Protein AF-A0A4R3I1A5-F1 (afdb_monomer)

Mean predic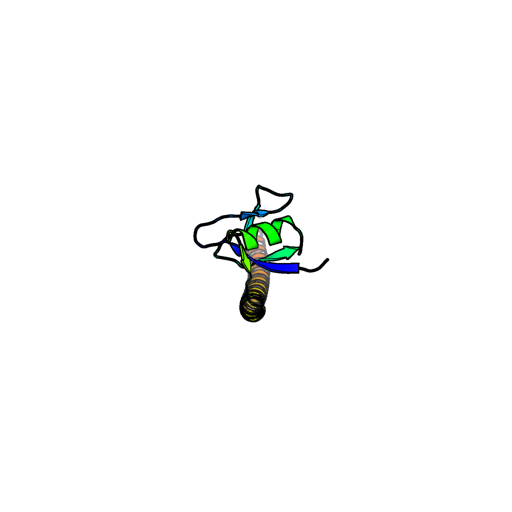ted aligned error: 10.61 Å

Structure (mmCIF, N/CA/C/O backbone):
data_AF-A0A4R3I1A5-F1
#
_entry.id   AF-A0A4R3I1A5-F1
#
loop_
_atom_site.group_PDB
_atom_site.id
_atom_site.type_symbol
_atom_site.label_atom_id
_atom_site.label_alt_id
_atom_site.label_comp_id
_atom_site.label_asym_id
_atom_site.label_entity_id
_atom_site.label_seq_id
_atom_site.pdbx_PDB_ins_code
_atom_site.Cartn_x
_atom_site.Cartn_y
_atom_site.Cartn_z
_atom_site.occupancy
_atom_site.B_iso_or_equiv
_atom_site.auth_seq_id
_atom_site.auth_comp_id
_atom_site.auth_asym_id
_atom_site.auth_atom_id
_atom_site.pdbx_PDB_model_num
ATOM 1 N N . MET A 1 1 ? -1.327 -17.516 -0.648 1.00 78.06 1 MET A N 1
ATOM 2 C CA . MET A 1 1 ? -0.948 -16.583 0.436 1.00 78.06 1 MET A CA 1
ATOM 3 C C . MET A 1 1 ? -2.086 -15.593 0.584 1.00 78.06 1 MET A C 1
ATOM 5 O O . MET A 1 1 ? -2.768 -15.361 -0.406 1.00 78.06 1 MET A O 1
ATOM 9 N N . LYS A 1 2 ? -2.371 -15.114 1.795 1.00 93.56 2 LYS A N 1
ATOM 10 C CA . LYS A 1 2 ? -3.392 -14.076 1.990 1.00 93.56 2 LYS A CA 1
ATOM 11 C C . LYS A 1 2 ? -2.731 -12.719 1.792 1.00 93.56 2 LYS A C 1
ATOM 13 O O . LYS A 1 2 ? -1.531 -12.599 2.017 1.00 93.56 2 LYS A O 1
ATOM 18 N N . ASN A 1 3 ? -3.498 -11.740 1.344 1.00 95.38 3 ASN A N 1
ATOM 19 C CA . ASN A 1 3 ? -3.040 -10.373 1.178 1.00 95.38 3 ASN A CA 1
ATOM 20 C C . ASN A 1 3 ? -4.037 -9.445 1.860 1.00 95.38 3 ASN A C 1
ATOM 22 O O . ASN A 1 3 ? -5.218 -9.780 1.958 1.00 95.38 3 ASN A O 1
ATOM 26 N N . PHE A 1 4 ? -3.562 -8.294 2.313 1.00 96.31 4 PHE A N 1
ATOM 27 C CA . PHE A 1 4 ? -4.391 -7.304 2.979 1.00 96.31 4 PHE A CA 1
ATOM 28 C C . PHE A 1 4 ? -3.969 -5.890 2.557 1.00 96.31 4 PHE A C 1
ATOM 30 O O . PHE A 1 4 ? -2.797 -5.675 2.227 1.00 96.31 4 PHE A O 1
ATOM 37 N N . PRO A 1 5 ? -4.917 -4.945 2.471 1.00 96.69 5 PRO A N 1
ATOM 38 C CA . PRO A 1 5 ? -4.625 -3.578 2.072 1.00 96.69 5 PRO A CA 1
ATOM 39 C C . PRO A 1 5 ? -4.063 -2.774 3.250 1.00 96.69 5 PRO A C 1
ATOM 41 O O . PRO A 1 5 ? -4.614 -2.780 4.352 1.00 96.69 5 PRO A O 1
ATOM 44 N N . VAL A 1 6 ? -2.973 -2.055 3.005 1.00 96.44 6 VAL A N 1
ATOM 45 C CA . VAL A 1 6 ? -2.302 -1.196 3.988 1.00 96.44 6 VAL A CA 1
ATOM 46 C C . VAL A 1 6 ? -1.892 0.125 3.361 1.00 96.44 6 VAL A C 1
ATOM 48 O O . VAL A 1 6 ? -1.661 0.205 2.157 1.00 96.44 6 VAL A O 1
ATOM 51 N N . LYS A 1 7 ? -1.732 1.149 4.191 1.00 96.94 7 LYS A N 1
ATOM 52 C CA . LYS A 1 7 ? -1.046 2.400 3.848 1.00 96.94 7 LYS A CA 1
ATOM 53 C C . LYS A 1 7 ? -0.009 2.720 4.916 1.00 96.94 7 LYS A C 1
ATOM 55 O O . LYS A 1 7 ? -0.113 2.209 6.030 1.00 96.94 7 LYS A O 1
ATOM 60 N N . ALA A 1 8 ? 0.984 3.541 4.597 1.00 97.69 8 ALA A N 1
ATOM 61 C CA . ALA A 1 8 ? 1.904 4.015 5.626 1.00 97.69 8 ALA A CA 1
ATOM 62 C C . ALA A 1 8 ? 1.214 5.006 6.569 1.00 97.69 8 ALA A C 1
ATOM 64 O O . ALA A 1 8 ? 0.212 5.639 6.216 1.00 97.69 8 ALA A O 1
ATOM 65 N N . ALA A 1 9 ? 1.761 5.132 7.775 1.00 96.88 9 ALA A N 1
ATOM 66 C CA . ALA A 1 9 ? 1.434 6.237 8.659 1.00 96.88 9 ALA A CA 1
ATOM 67 C C . ALA A 1 9 ? 1.715 7.594 7.975 1.00 96.88 9 ALA A C 1
ATOM 69 O O . ALA A 1 9 ? 2.582 7.661 7.098 1.00 96.88 9 ALA A O 1
ATOM 70 N N . PRO A 1 10 ? 1.005 8.672 8.364 1.00 95.44 10 PRO A N 1
ATOM 71 C CA . PRO A 1 10 ? 1.206 10.003 7.793 1.00 95.44 10 PRO A CA 1
ATOM 72 C C . PRO A 1 10 ? 2.675 10.425 7.820 1.00 95.44 10 PRO A C 1
ATOM 74 O O . PRO A 1 10 ? 3.359 10.209 8.821 1.00 95.44 10 PRO A O 1
ATOM 77 N N . ASP A 1 11 ? 3.150 11.004 6.715 1.00 93.94 11 ASP A N 1
ATOM 78 C CA . ASP A 1 11 ? 4.540 11.451 6.531 1.00 93.94 11 ASP A CA 1
ATOM 79 C C . ASP A 1 11 ? 5.616 10.343 6.644 1.00 93.94 11 ASP A C 1
ATOM 81 O O . ASP A 1 11 ? 6.818 10.628 6.604 1.00 93.94 11 ASP A O 1
ATOM 85 N N . LEU A 1 12 ? 5.218 9.067 6.725 1.00 94.94 12 LEU A N 1
ATOM 86 C CA . LEU A 1 12 ? 6.122 7.922 6.801 1.00 94.94 12 LEU A CA 1
ATOM 87 C C . LEU A 1 12 ? 6.234 7.195 5.456 1.00 94.94 12 LEU A C 1
ATOM 89 O O . LEU A 1 12 ? 5.325 7.178 4.623 1.00 94.94 12 LEU A O 1
ATOM 93 N N . LYS A 1 13 ? 7.386 6.554 5.242 1.00 95.31 13 LYS A N 1
ATOM 94 C CA . LYS A 1 13 ? 7.631 5.675 4.096 1.00 95.31 13 LYS A CA 1
ATOM 95 C C . LYS A 1 13 ? 8.174 4.344 4.583 1.00 95.31 13 LYS A C 1
ATOM 97 O O . LYS A 1 13 ? 9.262 4.293 5.153 1.00 95.31 13 LYS A O 1
ATOM 102 N N . VAL A 1 14 ? 7.444 3.270 4.306 1.00 94.81 14 VAL A N 1
ATOM 103 C CA . VAL A 1 14 ? 7.810 1.910 4.725 1.00 94.81 14 VAL A CA 1
ATOM 104 C C . VAL A 1 14 ? 8.363 1.146 3.518 1.00 94.81 14 VAL A C 1
ATOM 106 O O . VAL A 1 14 ? 7.683 1.073 2.494 1.00 94.81 14 VAL A O 1
ATOM 109 N N . PRO A 1 15 ? 9.590 0.600 3.560 1.00 96.25 15 PRO A N 1
ATOM 110 C CA . PRO A 1 15 ? 10.144 -0.150 2.436 1.00 96.25 15 PRO A CA 1
ATOM 111 C C . PRO A 1 15 ? 9.390 -1.466 2.184 1.00 96.25 15 PRO A C 1
ATOM 113 O O . PRO A 1 15 ? 8.782 -2.043 3.081 1.00 96.25 15 PRO A O 1
ATOM 116 N N . TYR A 1 16 ? 9.441 -1.971 0.950 1.00 96.19 16 TYR A N 1
ATOM 117 C CA . TYR A 1 16 ? 8.905 -3.298 0.639 1.00 96.19 16 TYR A CA 1
ATOM 118 C C . TYR A 1 16 ? 9.840 -4.408 1.114 1.00 96.19 16 TYR A C 1
ATOM 120 O O . TYR A 1 16 ? 11.065 -4.318 0.974 1.00 96.19 16 TYR A O 1
ATOM 128 N N . GLU A 1 17 ? 9.250 -5.509 1.579 1.00 93.50 17 GLU A N 1
ATOM 129 C CA . GLU A 1 17 ? 9.995 -6.722 1.885 1.00 93.50 17 GLU A CA 1
ATOM 130 C C . GLU A 1 17 ? 10.703 -7.233 0.621 1.00 93.50 17 GLU A C 1
ATOM 132 O O . GLU A 1 17 ? 10.103 -7.379 -0.444 1.00 93.50 17 GLU A O 1
ATOM 137 N N . GLY A 1 18 ? 12.018 -7.440 0.715 1.00 92.50 18 GLY A N 1
ATOM 138 C CA . GLY A 1 18 ? 12.850 -7.888 -0.406 1.00 92.50 18 GLY A CA 1
ATOM 139 C C . GLY A 1 18 ? 13.161 -6.825 -1.469 1.00 92.50 18 GLY A C 1
ATOM 140 O O . GLY A 1 18 ? 14.003 -7.077 -2.330 1.00 92.50 18 GLY A O 1
ATOM 141 N N . ASN A 1 19 ? 12.558 -5.630 -1.415 1.00 92.94 19 ASN A N 1
ATOM 142 C CA . ASN A 1 19 ? 12.886 -4.529 -2.325 1.00 92.94 19 ASN A CA 1
ATOM 143 C C . ASN A 1 19 ? 12.898 -3.165 -1.608 1.00 92.94 19 ASN A C 1
ATOM 145 O O . ASN A 1 19 ? 11.944 -2.392 -1.717 1.00 92.94 19 ASN A O 1
ATOM 149 N N . PRO A 1 20 ? 14.009 -2.811 -0.940 1.00 92.25 20 PRO A N 1
ATOM 150 C CA . PRO A 1 20 ? 14.095 -1.602 -0.121 1.00 92.25 20 PRO A CA 1
ATOM 151 C C . PRO A 1 20 ? 14.106 -0.294 -0.924 1.00 92.25 20 PRO A C 1
ATOM 153 O O . PRO A 1 20 ? 14.054 0.776 -0.333 1.00 92.25 20 PRO A O 1
ATOM 156 N N . ARG A 1 21 ? 14.195 -0.354 -2.260 1.00 94.94 21 ARG A N 1
ATOM 157 C CA . ARG A 1 21 ? 14.106 0.829 -3.135 1.00 94.94 21 ARG A CA 1
ATOM 158 C C . ARG A 1 21 ? 12.664 1.209 -3.466 1.00 94.94 21 ARG A C 1
ATOM 160 O O . ARG A 1 21 ? 12.434 2.281 -4.019 1.00 94.94 21 ARG A O 1
ATOM 167 N N . LYS A 1 22 ? 11.710 0.324 -3.171 1.00 95.50 22 LYS A N 1
ATOM 168 C CA . LYS A 1 22 ? 10.279 0.572 -3.317 1.00 95.50 22 LYS A CA 1
ATOM 169 C C . LYS A 1 22 ? 9.696 0.836 -1.934 1.00 95.50 22 LYS A C 1
ATOM 171 O O . LYS A 1 22 ? 10.035 0.131 -0.987 1.00 95.50 22 LYS A O 1
ATOM 176 N N . TYR A 1 23 ? 8.798 1.811 -1.841 1.00 96.00 23 TYR A N 1
ATOM 177 C CA . TYR A 1 23 ? 8.193 2.233 -0.581 1.00 96.00 23 TYR A CA 1
ATOM 178 C C . TYR A 1 23 ? 6.670 2.233 -0.670 1.00 96.00 23 TYR A C 1
ATOM 180 O O . TYR A 1 23 ? 6.106 2.521 -1.725 1.00 96.00 23 TYR A O 1
ATOM 188 N N . ILE A 1 24 ? 6.032 1.900 0.445 1.00 96.19 24 ILE A N 1
ATOM 189 C CA . ILE A 1 24 ? 4.623 2.140 0.741 1.00 96.19 24 ILE A CA 1
ATOM 190 C C . ILE A 1 24 ? 4.550 3.517 1.402 1.00 96.19 24 ILE A C 1
ATOM 192 O O . ILE A 1 24 ? 5.349 3.816 2.293 1.00 96.19 24 ILE A O 1
ATOM 196 N N . THR A 1 25 ? 3.628 4.353 0.940 1.00 96.81 25 THR A N 1
ATOM 197 C CA . THR A 1 25 ? 3.407 5.715 1.436 1.00 96.81 25 THR A CA 1
ATOM 198 C C . THR A 1 25 ? 2.000 5.846 2.020 1.00 96.81 25 THR A C 1
ATOM 200 O O . THR A 1 25 ? 1.207 4.904 1.995 1.00 96.81 25 THR A O 1
ATOM 203 N N . ASP A 1 26 ? 1.698 7.003 2.592 1.00 95.00 26 ASP A N 1
ATOM 204 C CA . ASP A 1 26 ? 0.401 7.356 3.174 1.00 95.00 26 ASP A CA 1
ATOM 205 C C . ASP A 1 26 ? -0.655 7.751 2.126 1.00 95.00 26 ASP A C 1
ATOM 207 O O . ASP A 1 26 ? -1.855 7.666 2.392 1.00 95.00 26 ASP A O 1
ATOM 211 N N . GLY A 1 27 ? -0.216 8.155 0.929 1.00 91.38 27 GLY A N 1
ATOM 212 C CA . GLY A 1 27 ? -1.093 8.612 -0.153 1.00 91.38 27 GLY A CA 1
ATOM 213 C C . GLY A 1 27 ? -1.769 7.509 -0.973 1.00 91.38 27 GLY A C 1
ATOM 214 O O . GLY A 1 27 ? -2.857 7.734 -1.499 1.00 91.38 27 GLY A O 1
ATOM 215 N N . GLU A 1 28 ? -1.158 6.327 -1.092 1.00 91.81 28 GLU A N 1
ATOM 216 C CA . GLU A 1 28 ? -1.695 5.218 -1.890 1.00 91.81 28 GLU A CA 1
ATOM 217 C C . GLU A 1 28 ? -1.792 3.940 -1.046 1.00 91.81 28 GLU A C 1
ATOM 219 O O . GLU A 1 28 ? -0.760 3.418 -0.611 1.00 91.81 28 GLU A O 1
ATOM 224 N N . PRO A 1 29 ? -3.007 3.406 -0.817 1.00 94.50 29 PRO A N 1
ATOM 225 C CA . PRO A 1 29 ? -3.157 2.105 -0.192 1.00 94.50 29 PRO A CA 1
ATOM 226 C C . PRO A 1 29 ? -2.675 1.016 -1.154 1.00 94.50 29 PRO A C 1
ATOM 228 O O . PRO A 1 29 ? -2.951 1.056 -2.352 1.00 94.50 29 PRO A O 1
ATOM 231 N N . VAL A 1 30 ? -1.977 0.010 -0.629 1.00 95.00 30 VAL A N 1
ATOM 232 C CA . VAL A 1 30 ? -1.442 -1.098 -1.424 1.00 95.00 30 VAL A CA 1
ATOM 233 C C . VAL A 1 30 ? -1.775 -2.44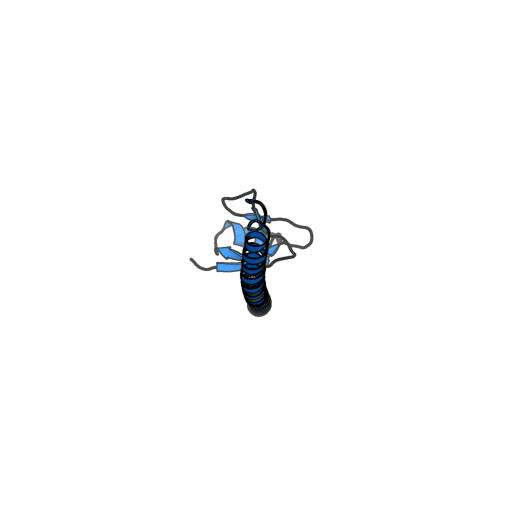2 -0.797 1.00 95.00 30 VAL A C 1
ATOM 235 O O . VAL A 1 30 ? -1.784 -2.608 0.420 1.00 95.00 30 VAL A O 1
ATOM 238 N N . LEU A 1 31 ? -2.017 -3.430 -1.656 1.00 95.62 31 LEU A N 1
ATOM 239 C CA . LEU A 1 31 ? -2.222 -4.812 -1.261 1.00 95.62 31 LEU A CA 1
ATOM 240 C C . LEU A 1 31 ? -0.872 -5.502 -0.999 1.00 95.62 31 LEU A C 1
ATOM 242 O O . LEU A 1 31 ? -0.090 -5.723 -1.927 1.00 95.62 31 LEU A O 1
ATOM 246 N N . VAL A 1 32 ? -0.606 -5.880 0.252 1.00 94.94 32 VAL A N 1
ATOM 247 C CA . VAL A 1 32 ? 0.639 -6.561 0.654 1.00 94.94 32 VAL A CA 1
ATOM 248 C C . VAL A 1 32 ? 0.378 -7.999 1.098 1.00 94.94 32 VAL A C 1
ATOM 250 O O . VAL A 1 32 ? -0.749 -8.327 1.474 1.00 94.94 32 VAL A O 1
ATOM 253 N N . PRO A 1 33 ? 1.370 -8.903 1.023 1.00 95.81 33 PRO A N 1
ATOM 254 C CA . PRO A 1 33 ? 1.240 -10.251 1.567 1.00 95.81 33 PRO A CA 1
ATOM 255 C C . PRO A 1 33 ? 1.067 -10.235 3.090 1.00 95.81 33 PRO A C 1
ATOM 257 O O . PRO A 1 33 ? 1.731 -9.481 3.795 1.00 95.81 33 PRO A O 1
ATOM 260 N N . ASP A 1 34 ? 0.21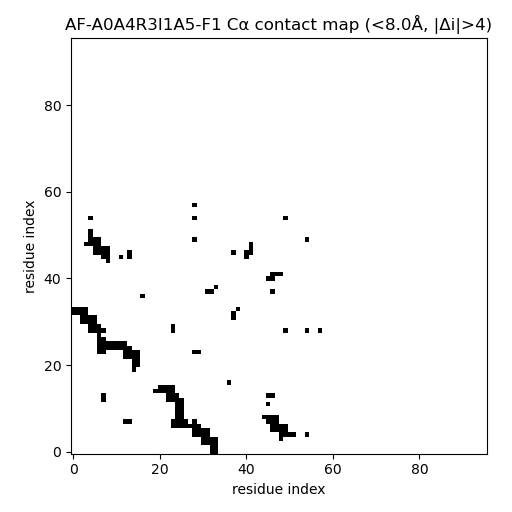6 -11.121 3.600 1.00 96.00 34 ASP A N 1
ATOM 261 C CA . ASP A 1 34 ? 0.041 -11.387 5.029 1.00 96.00 34 ASP A CA 1
ATOM 262 C C . ASP A 1 34 ? 1.209 -12.235 5.554 1.00 96.00 34 ASP A C 1
ATOM 264 O O . ASP A 1 34 ? 1.144 -13.464 5.650 1.00 96.00 34 ASP A O 1
ATOM 268 N N . VAL A 1 35 ? 2.328 -11.554 5.802 1.00 96.06 35 VAL A N 1
ATOM 269 C CA . VAL A 1 35 ? 3.591 -12.116 6.293 1.00 96.06 35 VAL A CA 1
ATOM 270 C C . VAL A 1 35 ? 4.122 -11.300 7.470 1.00 96.06 35 VAL A C 1
ATOM 272 O O . VAL A 1 35 ? 3.709 -10.166 7.713 1.00 96.06 35 VAL A O 1
ATOM 275 N N . HIS A 1 36 ? 5.046 -11.892 8.230 1.00 95.94 36 HIS A N 1
ATOM 276 C CA . HIS A 1 36 ? 5.518 -11.345 9.505 1.00 95.94 36 HIS A CA 1
ATOM 277 C C . HIS A 1 36 ? 6.039 -9.902 9.401 1.00 95.94 36 HIS A C 1
ATOM 279 O O . HIS A 1 36 ? 5.779 -9.105 10.299 1.00 95.94 36 HIS A O 1
ATOM 285 N N . TYR A 1 37 ? 6.745 -9.559 8.318 1.00 96.19 37 TYR A N 1
ATOM 286 C CA . TYR A 1 37 ? 7.290 -8.218 8.103 1.00 96.19 37 TYR A CA 1
ATOM 287 C C . TYR A 1 37 ? 6.207 -7.128 8.184 1.00 96.19 37 TYR A C 1
ATOM 289 O O . TYR A 1 37 ? 6.300 -6.224 9.013 1.00 96.19 37 TYR A O 1
ATOM 297 N N . TYR A 1 38 ? 5.139 -7.260 7.392 1.00 96.44 38 TYR A N 1
ATOM 298 C CA . TYR A 1 38 ? 4.062 -6.268 7.337 1.00 96.44 38 TYR A CA 1
ATOM 299 C C . TYR A 1 38 ? 3.186 -6.280 8.588 1.00 96.44 38 TYR A C 1
ATOM 301 O O . TYR A 1 38 ? 2.807 -5.218 9.070 1.00 96.44 38 TYR A O 1
ATOM 309 N N . ARG A 1 39 ? 2.918 -7.453 9.175 1.00 96.19 39 ARG A N 1
ATOM 310 C CA . ARG A 1 39 ? 2.168 -7.533 10.440 1.00 96.19 39 ARG A CA 1
ATOM 311 C C . ARG A 1 39 ? 2.886 -6.826 11.586 1.00 96.19 39 ARG A C 1
ATOM 313 O O . ARG A 1 39 ? 2.237 -6.200 12.419 1.00 96.19 39 ARG A O 1
ATOM 320 N N . LYS A 1 40 ? 4.218 -6.922 11.630 1.00 97.00 40 LYS A N 1
ATOM 321 C CA . LYS A 1 40 ? 5.029 -6.219 12.624 1.00 97.00 40 LYS A CA 1
ATOM 322 C C . LYS A 1 40 ? 4.969 -4.705 12.414 1.00 97.00 40 LYS A C 1
ATOM 324 O O . LYS A 1 40 ? 4.699 -3.995 13.373 1.00 97.00 40 LYS A O 1
ATOM 329 N N . ALA A 1 41 ? 5.129 -4.237 11.177 1.00 96.50 41 ALA A N 1
ATOM 330 C CA . ALA A 1 41 ? 5.014 -2.814 10.854 1.00 96.50 41 ALA A CA 1
ATOM 331 C C . ALA A 1 41 ? 3.620 -2.247 11.193 1.00 96.50 41 ALA A C 1
ATOM 333 O O . ALA A 1 41 ? 3.513 -1.118 11.657 1.00 96.50 41 ALA A O 1
ATOM 334 N N . VAL A 1 42 ? 2.552 -3.041 11.041 1.00 97.00 42 VAL A N 1
ATOM 335 C CA . VAL A 1 42 ? 1.212 -2.659 11.520 1.00 97.00 42 VAL A CA 1
ATOM 336 C C . VAL A 1 42 ? 1.160 -2.562 13.045 1.00 97.00 42 VAL A C 1
ATOM 338 O O . VAL A 1 42 ? 0.634 -1.594 13.585 1.00 97.00 42 VAL A O 1
ATOM 341 N N . ALA A 1 43 ? 1.722 -3.541 13.757 1.00 97.19 43 ALA A N 1
ATOM 342 C CA . ALA A 1 43 ? 1.741 -3.540 15.219 1.00 97.19 43 ALA A CA 1
ATOM 343 C C . ALA A 1 43 ? 2.577 -2.390 15.815 1.00 97.19 43 ALA A C 1
ATOM 345 O O . ALA A 1 43 ? 2.248 -1.893 16.889 1.00 97.19 43 ALA A O 1
ATOM 346 N N . GLU A 1 44 ? 3.641 -1.969 15.126 1.00 96.19 44 GLU A N 1
ATOM 347 C CA . GLU A 1 44 ? 4.474 -0.813 15.491 1.00 96.19 44 GLU A CA 1
ATOM 348 C C . GLU A 1 44 ? 3.816 0.528 15.115 1.00 96.19 44 GLU A C 1
ATOM 350 O O . GLU A 1 44 ? 4.211 1.569 15.634 1.00 96.19 44 GLU A O 1
ATOM 355 N N . GLY A 1 45 ? 2.771 0.501 14.280 1.00 96.25 45 GLY A N 1
ATOM 356 C CA . GLY A 1 45 ? 2.045 1.685 13.819 1.00 96.25 45 GLY A CA 1
ATOM 357 C C . GLY A 1 45 ? 2.649 2.357 12.585 1.00 96.25 45 GLY A C 1
ATOM 358 O O . GLY A 1 45 ? 2.136 3.387 12.157 1.00 96.25 45 GLY A O 1
ATOM 359 N N . ASP A 1 46 ? 3.694 1.776 11.992 1.00 96.31 46 ASP A N 1
ATOM 360 C CA . ASP A 1 46 ? 4.305 2.250 10.745 1.00 96.31 46 ASP A CA 1
ATOM 361 C C . ASP A 1 46 ? 3.372 2.046 9.541 1.00 96.31 46 ASP A C 1
ATOM 363 O O . ASP A 1 46 ? 3.353 2.841 8.596 1.00 96.31 46 ASP A O 1
ATOM 367 N N . LEU A 1 47 ? 2.590 0.963 9.569 1.00 97.31 47 LEU A N 1
ATOM 368 C CA . LEU A 1 47 ? 1.533 0.678 8.605 1.00 97.31 47 LEU A CA 1
ATOM 369 C C . LEU A 1 47 ? 0.167 0.720 9.281 1.00 97.31 47 LEU A C 1
ATOM 371 O O . LEU A 1 47 ? -0.012 0.293 10.417 1.00 97.31 47 LEU A O 1
ATOM 375 N N . ILE A 1 48 ? -0.820 1.187 8.533 1.00 96.81 48 ILE A N 1
ATOM 376 C CA . ILE A 1 48 ? -2.213 1.254 8.948 1.00 96.81 48 ILE A CA 1
ATOM 377 C C . ILE A 1 48 ? -3.004 0.340 8.018 1.00 96.81 48 ILE A C 1
ATOM 379 O O . ILE A 1 48 ? -2.975 0.509 6.795 1.00 96.81 48 ILE A O 1
ATOM 383 N N . GLU A 1 49 ? -3.705 -0.634 8.600 1.00 96.38 49 GLU A N 1
ATOM 384 C CA . GLU A 1 49 ? -4.644 -1.475 7.859 1.00 96.38 49 GLU A CA 1
ATOM 385 C C . GLU A 1 49 ? -5.787 -0.620 7.319 1.00 96.38 49 GLU A C 1
ATOM 387 O O . GLU A 1 49 ? -6.408 0.164 8.038 1.00 96.38 49 GLU A O 1
ATOM 392 N N . VAL A 1 50 ? -6.051 -0.771 6.027 1.00 95.62 50 VAL A N 1
ATOM 393 C CA . VAL A 1 50 ? -7.122 -0.054 5.340 1.00 95.62 50 VAL A CA 1
ATOM 394 C C . VAL A 1 50 ? -8.360 -0.935 5.352 1.00 95.62 50 VAL A C 1
ATOM 396 O O . VAL A 1 50 ? -8.278 -2.148 5.147 1.00 95.62 50 VAL A O 1
ATOM 399 N N . THR A 1 51 ? -9.534 -0.357 5.594 1.00 94.75 51 THR A N 1
ATOM 400 C CA . THR A 1 51 ? -10.753 -1.168 5.593 1.00 94.75 51 THR A CA 1
ATOM 401 C C . THR A 1 51 ? -11.054 -1.692 4.190 1.00 94.75 51 THR A C 1
ATOM 403 O O . THR A 1 51 ? -10.730 -1.069 3.178 1.00 94.75 51 THR A O 1
ATOM 406 N N . ALA A 1 52 ? -11.745 -2.832 4.105 1.00 91.00 52 ALA A N 1
ATOM 407 C CA . ALA A 1 52 ? -12.164 -3.390 2.818 1.00 91.00 52 ALA A CA 1
ATOM 408 C C . ALA A 1 52 ? -13.004 -2.398 1.990 1.00 91.00 52 ALA A C 1
ATOM 410 O O . ALA A 1 52 ? -12.950 -2.419 0.763 1.00 91.00 52 ALA A O 1
ATOM 411 N N . LYS A 1 53 ? -13.752 -1.512 2.662 1.00 93.19 53 LYS A N 1
ATOM 412 C CA . LYS A 1 53 ? -14.534 -0.456 2.017 1.00 93.19 53 LYS A CA 1
ATOM 413 C C . LYS A 1 53 ? -13.630 0.599 1.375 1.00 93.19 53 LYS A C 1
ATOM 415 O O . LYS A 1 53 ? -13.776 0.860 0.188 1.00 93.19 53 LYS A O 1
ATOM 420 N N . GLU A 1 54 ? -12.687 1.155 2.134 1.00 91.44 54 GLU A N 1
ATOM 421 C CA . GLU A 1 54 ? -11.721 2.140 1.621 1.00 91.44 54 GLU A CA 1
ATOM 422 C C . GLU A 1 54 ? -10.878 1.558 0.476 1.00 91.44 54 GLU A C 1
ATOM 424 O O . GLU A 1 54 ? -10.638 2.229 -0.526 1.00 91.44 54 GLU A O 1
ATOM 429 N N . TRP A 1 55 ? -10.482 0.284 0.581 1.00 93.75 55 TRP A N 1
ATOM 430 C CA . TRP A 1 55 ? -9.787 -0.420 -0.496 1.00 93.75 55 TRP A CA 1
ATOM 431 C C . TRP A 1 55 ? -10.647 -0.547 -1.759 1.00 93.75 55 TRP A C 1
ATOM 433 O O . TRP A 1 55 ? -10.167 -0.266 -2.853 1.00 93.75 55 TRP A O 1
ATOM 443 N N . ALA A 1 56 ? -11.915 -0.944 -1.622 1.00 91.69 56 ALA A N 1
ATOM 444 C CA . ALA A 1 56 ? -12.822 -1.088 -2.759 1.00 91.69 56 ALA A CA 1
ATOM 445 C C . ALA A 1 56 ? -13.090 0.252 -3.462 1.00 91.69 56 ALA A C 1
ATOM 447 O O . ALA A 1 56 ? -13.149 0.299 -4.689 1.00 91.69 56 ALA A O 1
ATOM 448 N N . GLU A 1 57 ? -13.220 1.341 -2.702 1.00 90.38 57 GLU A N 1
ATOM 449 C CA . GLU A 1 57 ? -13.371 2.691 -3.252 1.00 90.38 57 GLU A CA 1
ATOM 450 C C . GLU A 1 57 ? -12.117 3.126 -4.025 1.00 90.38 57 GLU A C 1
ATOM 452 O O . GLU A 1 57 ? -12.233 3.627 -5.147 1.00 90.38 57 GLU A O 1
ATOM 457 N N . TYR A 1 58 ? -10.924 2.875 -3.472 1.00 90.00 58 TYR A N 1
ATOM 458 C CA . TYR A 1 58 ? -9.658 3.163 -4.147 1.00 90.00 58 TYR A CA 1
ATOM 459 C C . TYR A 1 58 ? -9.483 2.335 -5.429 1.00 90.00 58 TYR A C 1
ATOM 461 O O . TYR A 1 58 ? -9.151 2.880 -6.481 1.00 90.00 58 TYR A O 1
ATOM 469 N N . ASP A 1 59 ? -9.752 1.030 -5.372 1.00 91.12 59 ASP A N 1
ATOM 470 C CA . ASP A 1 59 ? -9.600 0.134 -6.519 1.00 91.12 59 ASP A CA 1
ATOM 471 C C . ASP A 1 59 ? -10.609 0.454 -7.637 1.00 91.12 59 ASP A C 1
ATOM 473 O O . ASP A 1 59 ? -10.251 0.475 -8.817 1.00 91.12 59 ASP A O 1
ATOM 477 N N . ALA A 1 60 ? -11.849 0.814 -7.288 1.00 88.19 60 ALA A N 1
ATOM 478 C CA . ALA A 1 60 ? -12.848 1.281 -8.250 1.00 88.19 60 ALA A CA 1
ATOM 479 C C . ALA A 1 60 ? -12.445 2.614 -8.907 1.00 88.19 60 ALA A C 1
ATOM 481 O O . ALA A 1 60 ? -12.590 2.785 -10.119 1.00 88.19 60 ALA A O 1
ATOM 482 N N . ALA A 1 61 ? -11.907 3.558 -8.129 1.00 86.75 61 ALA A N 1
ATOM 483 C CA . ALA A 1 61 ? -11.414 4.825 -8.663 1.00 86.75 61 ALA A CA 1
ATOM 484 C C . ALA A 1 61 ? -10.217 4.612 -9.601 1.00 86.75 61 ALA A C 1
ATOM 486 O O . ALA A 1 61 ? -10.175 5.183 -10.693 1.00 86.75 61 ALA A O 1
ATOM 487 N N . ARG A 1 62 ? -9.278 3.742 -9.210 1.00 88.44 62 ARG A N 1
ATOM 488 C CA . ARG A 1 62 ? -8.103 3.394 -10.012 1.00 88.44 62 ARG A CA 1
ATOM 489 C C . ARG A 1 62 ? -8.491 2.704 -11.315 1.00 88.44 62 ARG A C 1
ATOM 491 O O . ARG A 1 62 ? -8.031 3.122 -12.366 1.00 88.44 62 ARG A O 1
ATOM 498 N N . THR A 1 63 ? -9.353 1.690 -11.270 1.00 85.12 63 THR A N 1
ATOM 499 C CA . THR A 1 63 ? -9.791 0.955 -12.473 1.00 85.12 63 THR A CA 1
ATOM 500 C C . THR A 1 63 ? -10.540 1.851 -13.454 1.00 85.12 63 THR A C 1
ATOM 502 O O . THR A 1 63 ? -10.335 1.739 -14.661 1.00 85.12 63 THR A O 1
ATOM 505 N N . LYS A 1 64 ? -11.351 2.793 -12.957 1.00 79.81 64 LYS A N 1
ATOM 506 C CA . LYS A 1 64 ? -11.981 3.814 -13.800 1.00 79.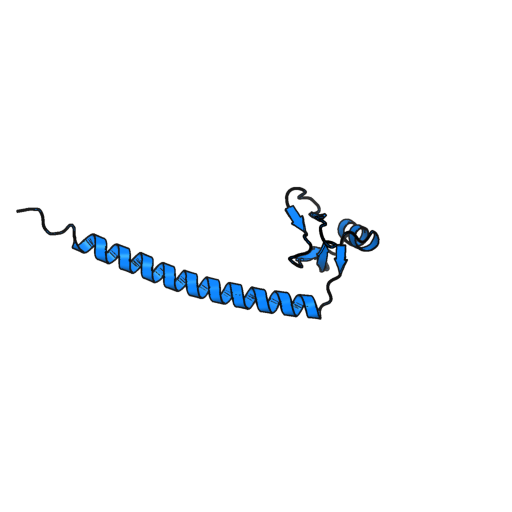81 64 LYS A CA 1
ATOM 507 C C . LYS A 1 64 ? -10.940 4.726 -14.457 1.00 79.81 64 LYS A C 1
ATOM 509 O O . LYS A 1 64 ? -11.004 4.933 -15.664 1.00 79.81 64 LYS A O 1
ATOM 514 N N . ALA A 1 65 ? -9.976 5.232 -13.687 1.00 76.94 65 ALA A N 1
ATOM 515 C CA . ALA A 1 65 ? -8.913 6.090 -14.209 1.00 76.94 65 ALA A CA 1
ATOM 516 C C . ALA A 1 65 ? -8.019 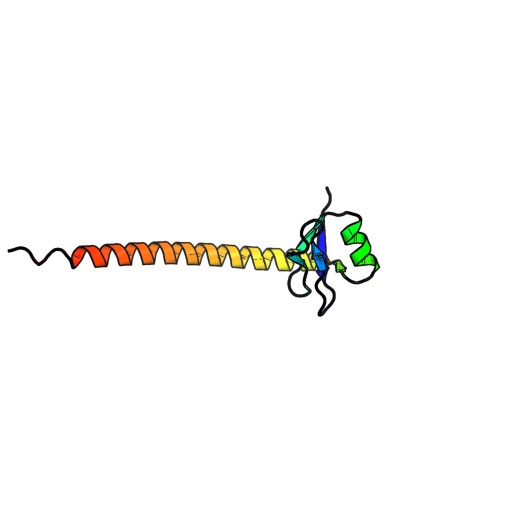5.355 -15.222 1.00 76.94 65 ALA A C 1
ATOM 518 O O . ALA A 1 65 ? -7.632 5.925 -16.237 1.00 76.94 65 ALA A O 1
ATOM 519 N N . GLU A 1 66 ? -7.726 4.078 -14.980 1.00 73.81 66 GLU A N 1
ATOM 520 C CA . GLU A 1 66 ? -6.949 3.233 -15.885 1.00 73.81 66 GLU A CA 1
ATOM 521 C C . GLU A 1 66 ? -7.727 2.940 -17.178 1.00 73.81 66 GLU A C 1
ATOM 523 O O . GLU A 1 66 ? -7.162 3.034 -18.263 1.00 73.81 66 GLU A O 1
ATOM 528 N N . ALA A 1 67 ? -9.042 2.706 -17.103 1.00 71.69 67 ALA A N 1
ATOM 529 C CA . ALA A 1 67 ? -9.900 2.565 -18.282 1.00 71.69 67 ALA A CA 1
ATOM 530 C C . ALA A 1 67 ? -9.992 3.864 -19.107 1.00 71.69 67 ALA A C 1
ATOM 532 O O . ALA A 1 67 ? -9.922 3.825 -20.336 1.00 71.69 67 ALA A O 1
ATOM 533 N N . GLU A 1 68 ? -10.103 5.020 -18.448 1.00 69.88 68 GLU A N 1
ATOM 534 C CA . GLU A 1 68 ? -10.101 6.333 -19.105 1.00 69.88 68 GLU A CA 1
ATOM 535 C C . GLU A 1 68 ? -8.731 6.653 -19.732 1.00 69.88 68 GLU A C 1
ATOM 537 O O . GLU A 1 68 ? -8.670 7.175 -20.846 1.00 69.88 68 GLU A O 1
ATOM 542 N N . ALA A 1 69 ? -7.627 6.276 -19.080 1.00 67.62 69 ALA A N 1
ATOM 543 C CA . ALA 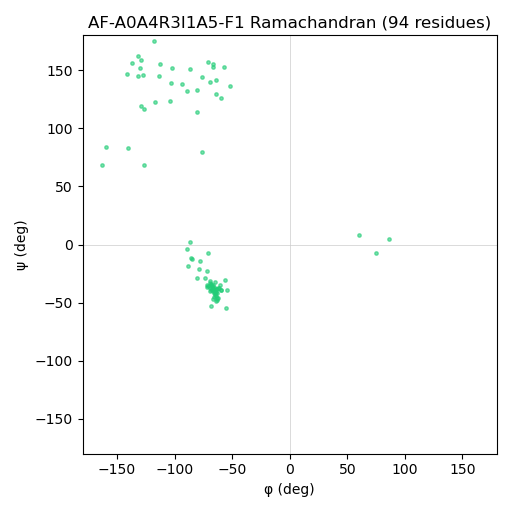A 1 69 ? -6.277 6.427 -19.621 1.00 67.62 69 ALA A CA 1
ATOM 544 C C . ALA A 1 69 ? -6.021 5.512 -20.829 1.00 67.62 69 ALA A C 1
ATOM 546 O O . ALA A 1 69 ? -5.387 5.941 -21.793 1.00 67.62 69 ALA A O 1
ATOM 547 N N . VAL A 1 70 ? -6.539 4.279 -20.820 1.00 65.25 70 VAL A N 1
ATOM 548 C CA . VAL A 1 70 ? -6.461 3.367 -21.974 1.00 65.25 70 VAL A CA 1
ATOM 549 C C . VAL A 1 70 ? -7.298 3.896 -23.143 1.00 65.25 70 VAL A C 1
ATOM 551 O O . VAL A 1 70 ? -6.820 3.888 -24.276 1.00 65.25 70 VAL A O 1
ATOM 554 N N . ALA A 1 71 ? -8.484 4.453 -22.883 1.00 62.28 71 ALA A N 1
ATOM 555 C CA . ALA A 1 71 ? -9.294 5.104 -23.914 1.00 62.28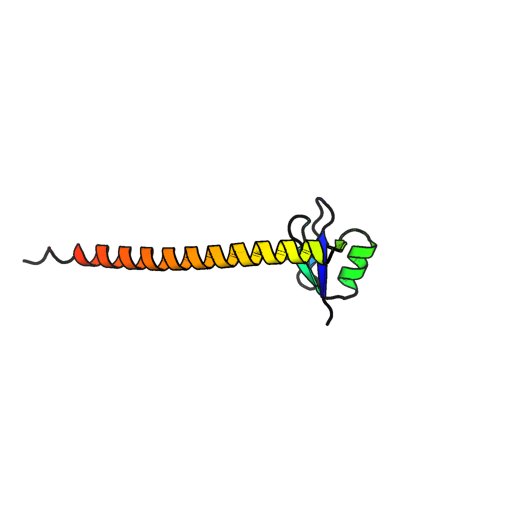 71 ALA A CA 1
ATOM 556 C C . ALA A 1 71 ? -8.599 6.348 -24.508 1.00 62.28 71 ALA A C 1
ATOM 558 O O . ALA A 1 71 ? -8.582 6.535 -25.727 1.00 62.28 71 ALA A O 1
ATOM 559 N N . ALA A 1 72 ? -7.952 7.166 -23.671 1.00 59.81 72 ALA A N 1
ATOM 560 C CA . ALA A 1 72 ? -7.173 8.318 -24.122 1.00 59.81 72 ALA A CA 1
ATOM 561 C C . ALA A 1 72 ? -5.909 7.903 -24.903 1.00 59.81 72 ALA A C 1
ATOM 563 O O . ALA A 1 72 ? -5.541 8.561 -25.878 1.00 59.81 72 ALA A O 1
ATOM 564 N N . ALA A 1 73 ? -5.256 6.800 -24.524 1.00 59.12 73 ALA A N 1
ATOM 565 C CA . ALA A 1 73 ? -4.102 6.259 -25.241 1.00 59.12 73 ALA A CA 1
ATOM 566 C C . ALA A 1 73 ? -4.482 5.704 -26.628 1.00 59.12 73 ALA A C 1
ATOM 568 O O . ALA A 1 73 ? -3.722 5.862 -27.586 1.00 59.12 73 ALA A O 1
ATOM 569 N N . GLU A 1 74 ? -5.671 5.110 -26.766 1.00 58.56 74 GLU A N 1
ATOM 570 C CA . GLU A 1 74 ? -6.197 4.633 -28.051 1.00 58.56 74 GLU A CA 1
ATOM 571 C C . GLU A 1 74 ? -6.555 5.798 -28.998 1.00 58.56 74 GLU A C 1
ATOM 573 O O . GLU A 1 74 ? -6.257 5.752 -30.198 1.00 58.56 74 GLU A O 1
ATOM 578 N N . GLU A 1 75 ? -7.095 6.900 -28.466 1.00 59.56 75 GLU A N 1
ATOM 579 C CA . GLU A 1 75 ? -7.329 8.132 -29.231 1.00 59.56 75 GLU A CA 1
ATOM 580 C C . GLU A 1 75 ? -6.010 8.782 -29.685 1.00 59.56 75 GLU A C 1
ATOM 582 O O . GLU A 1 75 ? -5.862 9.177 -30.849 1.00 59.56 75 GLU A O 1
ATOM 587 N N . GLN A 1 76 ? -5.009 8.816 -28.801 1.00 56.31 76 GLN A N 1
ATOM 588 C CA . GLN A 1 76 ? -3.674 9.316 -29.129 1.00 56.31 76 GLN A CA 1
ATOM 589 C C . GLN A 1 76 ? -2.996 8.458 -30.204 1.00 56.31 76 GLN A C 1
ATOM 591 O O . GLN A 1 76 ? -2.448 9.011 -31.157 1.00 56.31 76 GLN A O 1
ATOM 596 N N . ALA A 1 77 ? -3.102 7.126 -30.151 1.00 57.97 77 ALA A N 1
ATOM 597 C CA . ALA A 1 77 ? -2.574 6.243 -31.195 1.00 57.97 77 ALA A CA 1
ATOM 598 C C . ALA A 1 77 ? -3.193 6.528 -32.579 1.00 57.97 77 ALA A C 1
ATOM 600 O O . ALA A 1 77 ? -2.487 6.558 -33.594 1.00 57.97 77 ALA A O 1
ATOM 601 N N . LYS A 1 78 ? -4.498 6.826 -32.632 1.00 58.03 78 LYS A N 1
ATOM 602 C CA . LYS A 1 78 ? -5.196 7.178 -33.879 1.00 58.03 78 LYS A CA 1
ATOM 603 C C . LYS A 1 78 ? -4.791 8.558 -34.413 1.00 58.03 78 LYS A C 1
ATOM 605 O O . LYS A 1 78 ? -4.662 8.732 -35.628 1.00 58.03 78 LYS A O 1
ATOM 610 N N . ALA A 1 79 ? -4.535 9.523 -33.530 1.00 55.34 79 ALA A N 1
ATOM 611 C CA . ALA A 1 79 ? -4.057 10.856 -33.901 1.00 55.34 79 ALA A CA 1
ATOM 612 C C . ALA A 1 79 ? -2.610 10.839 -34.433 1.00 55.34 79 ALA A C 1
ATOM 614 O O . ALA A 1 79 ? -2.312 11.496 -35.434 1.00 55.34 79 ALA A O 1
ATOM 615 N N . ILE A 1 80 ? -1.726 10.037 -33.827 1.00 58.91 80 ILE A N 1
ATOM 616 C CA . ILE A 1 80 ? -0.333 9.884 -34.280 1.00 58.91 80 ILE A CA 1
ATOM 617 C C . ILE A 1 80 ? -0.293 9.201 -35.662 1.00 58.91 80 ILE A C 1
ATOM 619 O O . ILE A 1 80 ? 0.461 9.620 -36.544 1.00 58.91 80 ILE A O 1
ATOM 623 N N . ALA A 1 81 ? -1.171 8.220 -35.911 1.00 56.75 81 ALA A N 1
ATOM 624 C CA . ALA A 1 81 ? -1.303 7.578 -37.222 1.00 56.75 81 ALA A CA 1
ATOM 625 C C . ALA A 1 81 ? -1.831 8.535 -38.315 1.00 56.75 81 ALA A C 1
ATOM 627 O O . ALA A 1 81 ? -1.338 8.523 -39.445 1.00 56.75 81 ALA A O 1
ATOM 628 N N . ALA A 1 82 ? -2.783 9.419 -37.994 1.00 51.75 82 ALA A N 1
ATOM 629 C CA . ALA A 1 82 ? -3.279 10.431 -38.935 1.00 51.75 82 ALA A CA 1
ATOM 630 C C . ALA A 1 82 ? -2.229 11.517 -39.254 1.00 51.75 82 ALA A C 1
ATOM 632 O O . ALA A 1 82 ? -2.159 12.006 -40.387 1.00 51.75 82 ALA A O 1
ATOM 633 N N . ALA A 1 83 ? -1.370 11.861 -38.288 1.00 50.97 83 ALA A N 1
ATOM 634 C CA . ALA A 1 83 ? -0.255 12.783 -38.500 1.00 50.97 83 ALA A CA 1
ATOM 635 C C . ALA A 1 83 ? 0.810 12.206 -39.458 1.00 50.97 83 ALA A C 1
ATOM 637 O O . ALA A 1 83 ? 1.337 12.941 -40.297 1.00 50.97 83 ALA A O 1
ATOM 638 N N . ALA A 1 84 ? 1.057 10.890 -39.425 1.00 52.78 84 ALA A N 1
ATOM 639 C CA . ALA A 1 84 ? 1.975 10.218 -40.352 1.00 52.78 84 ALA A CA 1
ATOM 640 C C . ALA A 1 84 ? 1.481 10.236 -41.817 1.00 52.78 84 ALA A C 1
ATOM 642 O O . ALA A 1 84 ? 2.271 10.442 -42.740 1.00 52.78 84 ALA A O 1
ATOM 643 N N . VAL A 1 85 ? 0.168 10.115 -42.055 1.00 56.62 85 VAL A N 1
ATOM 644 C CA . VAL A 1 85 ? -0.417 10.158 -43.415 1.00 56.62 85 VAL A CA 1
ATOM 645 C C . VAL A 1 85 ? -0.327 11.560 -44.040 1.00 56.62 85 VAL A C 1
ATOM 647 O O . VAL A 1 85 ? -0.155 11.695 -45.254 1.00 56.62 85 VAL A O 1
ATOM 650 N N . LYS A 1 86 ? -0.379 12.624 -43.228 1.00 54.28 86 LYS A N 1
ATOM 651 C CA . LYS A 1 86 ? -0.258 14.013 -43.707 1.00 54.28 86 LYS A CA 1
ATOM 652 C C . LYS A 1 86 ? 1.181 14.378 -44.106 1.00 54.28 86 LYS A C 1
ATOM 654 O O . LYS A 1 86 ? 1.361 15.175 -45.025 1.00 54.28 86 LYS A O 1
ATOM 659 N N . ALA A 1 87 ? 2.188 13.754 -43.489 1.00 47.50 87 ALA A N 1
ATOM 660 C CA . ALA A 1 87 ? 3.600 13.936 -43.840 1.00 47.50 87 ALA A CA 1
ATOM 661 C C . ALA A 1 87 ? 3.972 13.285 -45.190 1.00 47.50 87 ALA A C 1
ATOM 663 O O . ALA A 1 87 ? 4.746 13.854 -45.957 1.00 47.50 87 ALA A O 1
ATOM 664 N N . ALA A 1 88 ? 3.364 12.146 -45.538 1.00 51.06 88 ALA A N 1
ATOM 665 C CA . ALA A 1 88 ? 3.655 11.431 -46.786 1.00 51.06 88 ALA A CA 1
ATOM 666 C C . ALA A 1 88 ? 3.116 12.123 -48.059 1.00 51.06 88 ALA A C 1
ATOM 668 O O . ALA A 1 88 ? 3.632 11.897 -49.150 1.00 51.06 88 ALA A O 1
ATOM 669 N N . LYS A 1 89 ? 2.097 12.990 -47.954 1.00 53.31 89 LYS A N 1
ATOM 670 C CA . LYS A 1 89 ? 1.513 13.689 -49.119 1.00 53.31 89 LYS A CA 1
ATOM 671 C C . LYS A 1 89 ? 2.247 14.988 -49.493 1.00 53.31 89 LYS A C 1
ATOM 673 O O . LYS A 1 89 ? 2.018 15.521 -50.575 1.00 53.31 89 LYS A O 1
ATOM 678 N N . ALA A 1 90 ? 3.145 15.475 -48.632 1.00 50.81 90 ALA A N 1
ATOM 679 C CA . ALA A 1 90 ? 3.939 16.684 -48.865 1.00 50.81 90 ALA A CA 1
ATOM 680 C C . ALA A 1 90 ? 5.262 16.424 -49.615 1.00 50.81 90 ALA A C 1
ATOM 682 O O . ALA A 1 90 ? 5.810 17.349 -50.208 1.00 50.81 90 ALA A O 1
ATOM 683 N N . SER A 1 91 ? 5.760 15.183 -49.648 1.00 50.5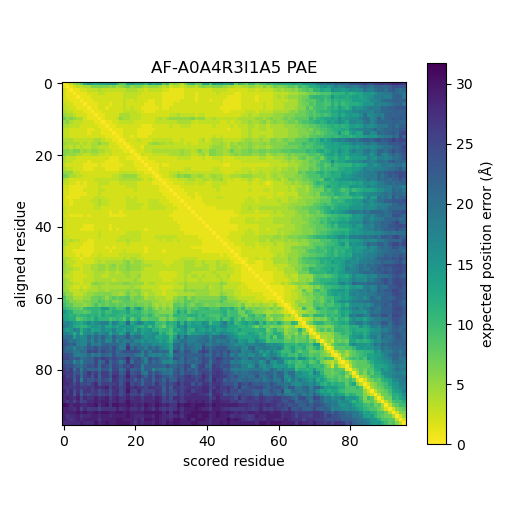3 91 SER A N 1
ATOM 684 C CA . SER A 1 91 ? 7.025 14.823 -50.313 1.00 50.53 91 SER A CA 1
ATOM 685 C C . SER A 1 91 ? 6.882 14.438 -51.795 1.00 50.53 91 SER A C 1
ATOM 687 O O . SER A 1 91 ? 7.884 14.226 -52.469 1.00 50.53 91 SER A O 1
ATOM 689 N N . GLY A 1 92 ? 5.658 14.377 -52.333 1.00 52.91 92 GLY A N 1
ATOM 690 C CA . GLY A 1 92 ? 5.384 13.922 -53.704 1.00 52.91 92 GLY A CA 1
ATOM 691 C C . GLY A 1 92 ? 5.476 14.977 -54.818 1.00 52.91 92 GLY A C 1
ATOM 692 O O . GLY A 1 92 ? 5.178 14.650 -55.962 1.00 52.91 92 GLY A O 1
ATOM 693 N N . LYS A 1 93 ? 5.843 16.237 -54.538 1.00 48.78 93 LYS A N 1
ATOM 694 C CA . LYS A 1 93 ? 5.952 17.292 -55.568 1.00 48.78 93 LYS A CA 1
ATOM 695 C C . LYS A 1 93 ? 7.322 17.968 -55.544 1.00 48.78 93 LYS A C 1
ATOM 697 O O . LYS A 1 93 ? 7.425 19.134 -55.192 1.00 48.78 93 LYS A O 1
ATOM 702 N N . ALA A 1 94 ? 8.366 17.238 -55.919 1.00 49.09 94 ALA A N 1
ATOM 703 C CA . ALA A 1 94 ? 9.634 17.822 -56.365 1.00 49.09 94 ALA A CA 1
ATOM 704 C C . ALA A 1 94 ? 10.469 16.764 -57.104 1.00 49.09 94 ALA A C 1
ATOM 706 O O . ALA A 1 94 ? 11.474 16.281 -56.596 1.00 49.09 94 ALA A O 1
ATOM 707 N N . THR A 1 95 ? 10.018 16.341 -58.282 1.00 51.97 95 THR A N 1
ATOM 708 C CA . THR A 1 95 ? 10.865 15.667 -59.284 1.00 51.97 95 THR A CA 1
ATOM 709 C C . THR A 1 95 ? 10.188 15.799 -60.643 1.00 51.97 95 THR A C 1
ATOM 711 O O . THR A 1 95 ? 9.414 14.944 -61.062 1.00 51.97 95 THR A O 1
ATOM 714 N N . SER A 1 96 ? 10.414 16.933 -61.297 1.00 45.41 96 SER A N 1
ATOM 715 C CA . S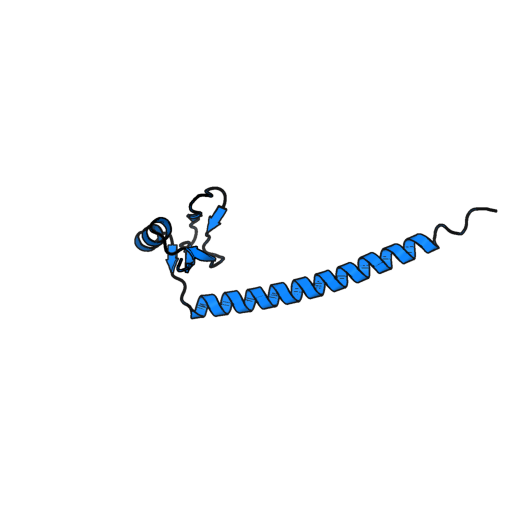ER A 1 96 ? 10.416 17.109 -62.756 1.00 45.41 96 SER A CA 1
ATOM 716 C C . SER A 1 96 ? 11.102 18.429 -63.059 1.00 45.41 96 SER A C 1
ATOM 718 O O . SER A 1 96 ? 10.750 19.418 -62.375 1.00 45.41 96 SER A O 1
#

Secondary structure (DSSP, 8-state):
--EEEEEEPTT--EEETTEEEEEE-SSS-EEEE-SHHHHHHHHHTSEEEPPHHHHHHHHHHHHHHHHHHHHHHHHHHHHHHHHHHHHHTTSSS---

Organism: Paucimonas lemoignei (NCBI:txid29443)

Sequence (96 aa):
MKNFPVKAAPDLKVPYEGNPRKYITDGEPVLVPDVHYYRKAVAEGDLIEVTAKEWAEYDAARTKAEAEAVAAAEEQAKAIAAAAVKAAKASGKATS

Foldseek 3Di:
DDKFKKAFDAPAWDADDVGRVDTGHRPDIDIGDPDPVVVVCVVVRRMDGDDPVRVVVRVVVVVVVVVVVVVVVVVVVVVVVVVVVVVVVVPPPDDD

Radius of gyration: 23.13 Å; Cα contacts (8 Å, |Δi|>4): 98; chains: 1; bounding box: 29×34×78 Å

pLDDT: mean 81.77, std 18.1, range [45.41, 97.69]

Solvent-accessible surface area (backbone atoms only — not comparable to full-atom values): 5618 Å² total; per-residue (Å²): 135,60,67,48,45,31,22,20,27,83,98,38,72,42,61,40,90,99,38,74,92,43,68,42,32,50,89,51,74,43,80,40,67,74,43,72,71,56,56,48,35,37,75,74,51,53,27,41,80,48,52,73,64,61,48,51,54,50,51,52,53,49,53,49,52,51,52,53,48,51,53,50,50,54,53,48,54,54,52,57,54,54,52,54,59,60,57,64,69,69,72,76,82,83,89,131

Nearest PDB structures (foldseek):
  6i9r-assembly1_H  TM=5.359E-01  e=3.485E+00  Homo sapiens
  6c4i-assembly1_H  TM=4.113E-01  e=2.121E+00  Escherichia coli
  8oiq-assembly1_BO  TM=4.622E-01  e=4.467E+00  Sus scrofa
  4ce4-assembly1_I  TM=5.339E-01  e=7.339E+00  Sus scrofa domesticus